Protein AF-A0A922AGF6-F1 (afdb_monomer_lite)

Foldseek 3Di:
DLPDPFADAAEQAAEQEQLSLLVAQSGPAFEFEQRHKYWHCQLVVVGFRDSCLVPVLVPFPDCRSVVRRNVRDIAGRLRCCVRVSHVFYAYPVCVVVLVVQVVPDPDRDPVVNVVSRVVRGDNDDDDPPGD

Structure (mmCIF, N/CA/C/O backbone):
data_AF-A0A922AGF6-F1
#
_entry.id   AF-A0A922AGF6-F1
#
loop_
_atom_site.group_PDB
_atom_site.id
_atom_site.type_symbol
_atom_site.label_atom_id
_atom_site.label_alt_id
_atom_site.label_comp_id
_atom_site.label_asym_id
_atom_site.label_entity_id
_atom_site.label_seq_id
_atom_site.pdbx_PDB_ins_code
_atom_site.Cartn_x
_atom_site.Cartn_y
_atom_site.Cartn_z
_atom_site.occupancy
_atom_site.B_iso_or_equiv
_atom_site.auth_seq_id
_atom_site.auth_comp_id
_atom_site.auth_asym_id
_atom_site.auth_atom_id
_atom_site.pdbx_PDB_model_num
ATOM 1 N N . MET A 1 1 ? 10.115 -1.258 11.647 1.00 73.94 1 MET A N 1
ATOM 2 C CA . MET A 1 1 ? 8.654 -1.428 11.827 1.00 73.94 1 MET A CA 1
ATOM 3 C C . MET A 1 1 ? 8.263 -2.881 11.989 1.00 73.94 1 MET A C 1
ATOM 5 O O . MET A 1 1 ? 7.695 -3.198 13.020 1.00 73.94 1 MET A O 1
ATOM 9 N N . ALA A 1 2 ? 8.649 -3.769 11.068 1.00 82.12 2 ALA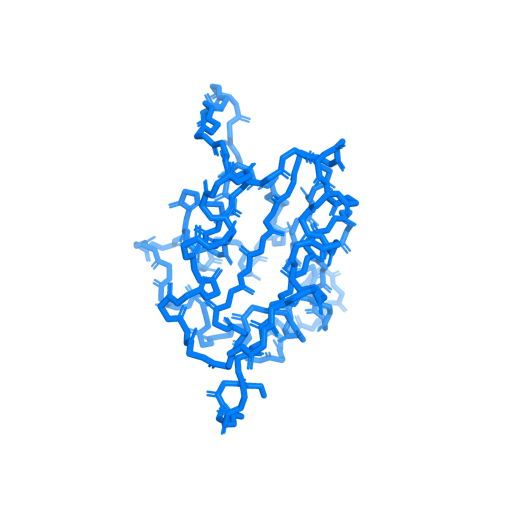 A N 1
ATOM 10 C CA . ALA A 1 2 ? 8.319 -5.198 11.144 1.00 82.12 2 ALA A CA 1
ATOM 11 C C . ALA A 1 2 ? 8.691 -5.906 12.470 1.00 82.12 2 ALA A C 1
ATOM 13 O O . ALA A 1 2 ? 8.046 -6.877 12.843 1.00 82.12 2 ALA A O 1
ATOM 14 N N . THR A 1 3 ? 9.709 -5.426 13.194 1.00 88.69 3 THR A N 1
ATOM 15 C CA . THR A 1 3 ? 10.174 -5.997 14.474 1.00 88.69 3 THR A CA 1
ATOM 16 C C . THR A 1 3 ? 9.656 -5.264 15.716 1.00 88.69 3 THR A C 1
ATOM 18 O O . THR A 1 3 ? 10.095 -5.554 16.827 1.00 88.69 3 THR A O 1
ATOM 21 N N . TYR A 1 4 ? 8.770 -4.278 15.558 1.00 88.69 4 TYR A N 1
ATOM 22 C CA . TYR A 1 4 ? 8.289 -3.480 16.683 1.00 88.69 4 TYR A CA 1
ATOM 23 C C . TYR A 1 4 ? 7.233 -4.238 17.497 1.00 88.69 4 TYR A C 1
ATOM 25 O O . TYR A 1 4 ? 6.350 -4.882 16.935 1.00 88.69 4 TYR A O 1
ATOM 33 N N . CYS A 1 5 ? 7.311 -4.147 18.827 1.00 86.19 5 CYS A N 1
ATOM 34 C CA . CYS A 1 5 ? 6.463 -4.945 19.718 1.00 86.19 5 CYS A CA 1
ATOM 35 C C . CYS A 1 5 ? 5.012 -4.452 19.808 1.00 86.19 5 CYS A C 1
ATOM 37 O O . CYS A 1 5 ? 4.134 -5.231 20.170 1.00 86.19 5 CYS A O 1
ATOM 39 N N . LYS A 1 6 ? 4.744 -3.172 19.518 1.00 87.94 6 LYS A N 1
ATOM 40 C CA . LYS A 1 6 ? 3.377 -2.631 19.544 1.00 87.94 6 LYS A CA 1
ATOM 41 C C . LYS A 1 6 ? 2.738 -2.721 18.156 1.00 87.94 6 LYS A C 1
ATOM 43 O O . LYS A 1 6 ? 3.446 -2.528 17.164 1.00 87.94 6 LYS A O 1
ATOM 48 N N . PRO A 1 7 ? 1.419 -2.967 18.068 1.00 89.81 7 PRO A N 1
ATOM 49 C CA . PRO A 1 7 ? 0.722 -2.966 16.791 1.00 89.81 7 PRO A CA 1
ATOM 50 C C . PRO A 1 7 ? 0.834 -1.588 16.134 1.00 89.81 7 PRO A C 1
ATOM 52 O O . PRO A 1 7 ? 0.591 -0.559 16.760 1.00 89.81 7 PRO A O 1
ATOM 55 N N . GLN A 1 8 ? 1.202 -1.587 14.857 1.00 92.06 8 GLN A N 1
ATOM 56 C CA . GLN A 1 8 ? 1.257 -0.391 14.030 1.00 92.06 8 GLN A CA 1
ATOM 57 C C . GLN A 1 8 ? 0.141 -0.450 12.991 1.00 92.06 8 GLN A C 1
ATOM 59 O O . GLN A 1 8 ? 0.014 -1.451 12.277 1.00 92.06 8 GLN A O 1
ATOM 64 N N . VAL A 1 9 ? -0.615 0.643 12.896 1.00 95.00 9 VAL A N 1
ATOM 65 C CA . VAL A 1 9 ? -1.622 0.869 11.860 1.00 95.00 9 VAL A CA 1
ATOM 66 C C . VAL A 1 9 ? -1.147 2.002 10.962 1.00 95.00 9 VAL A C 1
ATOM 68 O O . VAL A 1 9 ? -0.932 3.114 11.435 1.00 95.00 9 VAL A O 1
ATOM 71 N N . SER A 1 10 ? -0.971 1.709 9.676 1.00 96.19 10 SER A N 1
ATOM 72 C CA . SER A 1 10 ? -0.619 2.695 8.656 1.00 96.19 10 SER A CA 1
ATOM 73 C C . SER A 1 10 ? -1.847 3.012 7.810 1.00 96.19 10 SER A C 1
ATOM 75 O O . SER A 1 10 ? -2.392 2.120 7.159 1.00 96.19 10 SER A O 1
ATOM 77 N N . ILE A 1 11 ? -2.272 4.275 7.821 1.00 96.56 11 ILE A N 1
ATOM 78 C CA . ILE A 1 11 ? -3.371 4.788 6.995 1.00 96.56 11 ILE A CA 1
ATOM 79 C C . ILE A 1 11 ? -2.767 5.373 5.717 1.00 96.56 11 ILE A C 1
ATOM 81 O O . ILE A 1 11 ? -2.019 6.347 5.759 1.00 96.56 11 ILE A O 1
ATOM 85 N N . LEU A 1 12 ? -3.072 4.759 4.578 1.00 96.56 12 LEU A N 1
ATOM 86 C CA . LEU A 1 12 ? -2.449 5.022 3.281 1.00 96.56 12 LEU A CA 1
ATOM 87 C C . LEU A 1 12 ? -3.301 5.967 2.428 1.00 96.56 12 LEU A C 1
ATOM 89 O O . LEU A 1 12 ? -3.608 5.658 1.287 1.00 96.56 12 LEU A O 1
ATOM 93 N N . ASN A 1 13 ? -3.736 7.107 2.956 1.00 96.12 13 ASN A N 1
ATOM 94 C CA . ASN A 1 13 ? -4.643 8.001 2.231 1.00 96.12 13 ASN A CA 1
ATOM 95 C C . ASN A 1 13 ? -3.872 9.014 1.362 1.00 96.12 13 ASN A C 1
ATOM 97 O O . ASN A 1 13 ? -3.343 9.993 1.886 1.00 96.12 13 ASN A O 1
ATOM 101 N N . GLY A 1 14 ? -3.828 8.795 0.045 1.00 95.88 14 GLY A N 1
ATOM 102 C CA . GLY A 1 14 ? -3.110 9.648 -0.909 1.00 95.88 14 GLY A CA 1
ATOM 103 C C . GLY A 1 14 ? -1.907 8.958 -1.558 1.00 95.88 14 GLY A C 1
ATOM 104 O O . GLY A 1 14 ? -1.875 7.740 -1.721 1.00 95.88 14 GLY A O 1
ATOM 105 N N . ILE A 1 15 ? -0.901 9.746 -1.943 1.00 96.31 15 ILE A N 1
ATOM 106 C CA . ILE A 1 15 ? 0.295 9.246 -2.634 1.00 96.31 15 ILE A CA 1
ATOM 107 C C . ILE A 1 15 ? 1.217 8.530 -1.638 1.00 96.31 15 ILE A C 1
ATOM 109 O O . ILE A 1 15 ? 1.756 9.151 -0.722 1.00 96.31 15 ILE A O 1
ATOM 113 N N . VAL A 1 16 ? 1.443 7.234 -1.853 1.00 95.44 16 VAL A N 1
ATOM 114 C CA . VAL A 1 16 ? 2.307 6.373 -1.036 1.00 95.44 16 VAL A CA 1
ATOM 115 C C . VAL A 1 16 ? 3.387 5.773 -1.927 1.00 95.44 16 VAL A C 1
ATOM 117 O O . VAL A 1 16 ? 3.254 4.668 -2.444 1.00 95.44 16 VAL A O 1
ATOM 120 N N . MET A 1 17 ? 4.465 6.526 -2.134 1.00 95.19 17 MET A N 1
ATOM 121 C CA . MET A 1 17 ? 5.537 6.143 -3.055 1.00 95.19 17 MET A CA 1
ATOM 122 C C . MET A 1 17 ? 6.895 6.068 -2.361 1.00 95.19 17 MET A C 1
ATOM 124 O O . MET A 1 17 ? 7.160 6.790 -1.394 1.00 95.19 17 MET A O 1
ATOM 128 N N . GLY A 1 18 ? 7.737 5.166 -2.857 1.00 92.62 18 GLY A N 1
ATOM 129 C CA . GLY A 1 18 ? 9.120 4.972 -2.436 1.00 92.62 18 GLY A CA 1
ATOM 130 C C . GLY A 1 18 ? 9.344 4.848 -0.935 1.00 92.62 18 GLY A C 1
ATOM 131 O O . GLY A 1 18 ? 8.835 3.929 -0.291 1.00 92.62 18 GLY A O 1
ATOM 132 N N . VAL A 1 19 ? 10.070 5.796 -0.334 1.00 92.31 19 VAL A N 1
ATOM 133 C CA . VAL A 1 19 ? 10.334 5.776 1.117 1.00 92.31 19 VAL A CA 1
ATOM 134 C C . VAL A 1 19 ? 9.040 5.786 1.940 1.00 92.31 19 VAL A C 1
ATOM 136 O O . VAL A 1 19 ? 8.968 5.105 2.963 1.00 92.31 19 VAL A O 1
ATOM 139 N N . GLY A 1 20 ? 7.989 6.486 1.494 1.00 92.50 20 GLY A N 1
ATOM 140 C CA . GLY A 1 20 ? 6.687 6.493 2.174 1.00 92.50 20 GLY A CA 1
ATOM 141 C C . GLY A 1 20 ? 6.000 5.125 2.144 1.00 92.50 20 GLY A C 1
ATOM 142 O O . GLY A 1 20 ? 5.389 4.703 3.130 1.00 92.50 20 GLY A O 1
ATOM 143 N N . ALA A 1 21 ? 6.177 4.393 1.046 1.00 93.56 21 ALA A N 1
ATOM 144 C CA . ALA A 1 21 ? 5.764 3.003 0.924 1.00 93.56 21 ALA A CA 1
ATOM 145 C C . ALA A 1 21 ? 6.560 2.093 1.868 1.00 93.56 21 ALA A C 1
ATOM 147 O O . ALA A 1 21 ? 5.967 1.346 2.649 1.00 93.56 21 ALA A O 1
ATOM 148 N N . GLY A 1 22 ? 7.890 2.200 1.879 1.00 91.88 22 GLY A N 1
ATOM 149 C CA . GLY A 1 22 ? 8.740 1.432 2.792 1.00 91.88 22 GLY A CA 1
ATOM 150 C C . GLY A 1 22 ? 8.431 1.704 4.269 1.00 91.88 22 GLY A C 1
ATOM 151 O O . GLY A 1 22 ? 8.333 0.779 5.070 1.00 91.88 22 GLY A O 1
ATOM 152 N N . ALA A 1 23 ? 8.160 2.954 4.640 1.00 92.12 23 ALA A N 1
ATOM 153 C CA . ALA A 1 23 ? 7.755 3.327 5.996 1.00 92.12 23 ALA A CA 1
ATOM 154 C C . ALA A 1 23 ? 6.340 2.858 6.380 1.00 92.12 23 ALA A C 1
ATOM 156 O O . ALA A 1 23 ? 5.931 3.044 7.520 1.00 92.12 23 ALA A O 1
ATOM 157 N N . SER A 1 24 ? 5.574 2.262 5.470 1.00 93.50 24 SER A N 1
ATOM 158 C CA . SER A 1 24 ? 4.189 1.879 5.751 1.00 93.50 24 SER A CA 1
ATOM 159 C C . SER A 1 24 ? 3.930 0.388 5.559 1.00 93.50 24 SER A C 1
ATOM 161 O O . SER A 1 24 ? 3.223 -0.224 6.359 1.00 93.50 24 SER A O 1
ATOM 163 N N . ILE A 1 25 ? 4.532 -0.224 4.539 1.00 94.19 25 ILE A N 1
ATOM 164 C CA . ILE A 1 25 ? 4.221 -1.595 4.108 1.00 94.19 25 ILE A CA 1
ATOM 165 C C . ILE A 1 25 ? 4.808 -2.657 5.042 1.00 94.19 25 ILE A C 1
ATOM 167 O O . ILE A 1 25 ? 4.264 -3.752 5.175 1.00 94.19 25 ILE A O 1
ATOM 171 N N . HIS A 1 26 ? 5.865 -2.323 5.780 1.00 93.44 26 HIS A N 1
ATOM 172 C CA . HIS A 1 26 ? 6.420 -3.216 6.804 1.00 93.44 26 HIS A CA 1
ATOM 173 C C . HIS A 1 26 ? 5.563 -3.287 8.079 1.00 93.44 26 HIS A C 1
ATOM 175 O O . HIS A 1 26 ? 5.896 -4.042 8.994 1.00 93.44 26 HIS A O 1
ATOM 181 N N . GLY A 1 27 ? 4.496 -2.486 8.167 1.00 91.69 27 GLY A N 1
ATOM 182 C CA . GLY A 1 27 ? 3.531 -2.500 9.261 1.00 91.69 27 GLY A CA 1
ATOM 183 C C . GLY A 1 27 ? 2.558 -3.680 9.178 1.00 91.69 27 GLY A C 1
ATOM 184 O O . GLY A 1 27 ? 2.272 -4.218 8.104 1.00 91.69 27 GLY A O 1
ATOM 185 N N . ARG A 1 28 ? 2.020 -4.079 10.337 1.00 91.81 28 ARG A N 1
ATOM 186 C CA . ARG A 1 28 ? 1.070 -5.199 10.442 1.00 91.81 28 ARG A CA 1
ATOM 187 C C . ARG A 1 28 ? -0.298 -4.860 9.850 1.00 91.81 28 ARG A C 1
ATOM 189 O O . ARG A 1 28 ? -0.890 -5.709 9.189 1.00 91.81 28 ARG A O 1
ATOM 196 N N . PHE A 1 29 ? -0.779 -3.636 10.064 1.00 95.50 29 PHE A N 1
ATOM 197 C CA . PHE A 1 29 ? -2.045 -3.154 9.516 1.00 95.50 29 PHE A CA 1
ATOM 198 C C . PHE A 1 29 ? -1.791 -2.027 8.521 1.00 95.50 29 PHE A C 1
ATOM 200 O O . PHE A 1 29 ? -1.137 -1.038 8.851 1.00 95.50 29 PHE A O 1
ATOM 207 N N . ARG A 1 30 ? -2.304 -2.192 7.302 1.00 96.56 30 ARG A N 1
ATOM 208 C CA . ARG A 1 30 ? -2.103 -1.293 6.165 1.00 96.56 30 ARG A CA 1
ATOM 209 C C . ARG A 1 30 ? -3.470 -1.002 5.572 1.00 96.56 30 ARG A C 1
ATOM 211 O O . ARG A 1 30 ? -4.054 -1.872 4.927 1.00 96.56 30 ARG A O 1
ATOM 218 N N . VAL A 1 31 ? -3.999 0.175 5.871 1.00 97.31 31 VAL A N 1
ATOM 219 C CA . VAL A 1 31 ? -5.360 0.576 5.516 1.00 97.31 31 VAL A CA 1
ATOM 220 C C . VAL A 1 31 ? -5.292 1.464 4.285 1.00 97.31 31 VAL A C 1
ATOM 222 O O . VAL A 1 31 ? -4.841 2.604 4.378 1.00 97.31 31 VAL A O 1
ATOM 225 N N . ALA A 1 32 ? -5.711 0.937 3.139 1.00 97.50 32 ALA A N 1
ATOM 226 C CA . ALA A 1 32 ? -5.856 1.704 1.908 1.00 97.50 32 ALA A CA 1
ATOM 227 C C . ALA A 1 32 ? -7.230 2.382 1.830 1.00 97.50 32 ALA A C 1
ATOM 229 O O . ALA A 1 32 ? -8.179 1.976 2.501 1.00 97.50 32 ALA A O 1
ATOM 230 N N . THR A 1 33 ? -7.320 3.412 0.999 1.00 96.75 33 THR A N 1
ATOM 231 C CA . THR A 1 33 ? -8.531 4.166 0.676 1.00 96.75 33 THR A CA 1
ATOM 232 C C . THR A 1 33 ? -8.655 4.320 -0.837 1.00 96.75 33 THR A C 1
ATOM 234 O O . THR A 1 33 ? -7.743 3.995 -1.595 1.00 96.75 33 THR A O 1
ATOM 237 N N . GLU A 1 34 ? -9.768 4.870 -1.307 1.00 95.06 34 GLU A N 1
ATOM 238 C CA . GLU A 1 34 ? -9.978 5.219 -2.713 1.00 95.06 34 GLU A CA 1
ATOM 239 C C . GLU A 1 34 ? -8.984 6.265 -3.246 1.00 95.06 34 GLU A C 1
ATOM 241 O O . GLU A 1 34 ? -8.793 6.363 -4.454 1.00 95.06 34 GLU A O 1
ATOM 246 N N . ASN A 1 35 ? -8.333 7.024 -2.357 1.00 96.00 35 ASN A N 1
ATOM 247 C CA . ASN A 1 35 ? -7.333 8.027 -2.725 1.00 96.00 35 ASN A CA 1
ATOM 248 C C . ASN A 1 35 ? -5.902 7.470 -2.694 1.00 96.00 35 ASN A C 1
ATOM 250 O O . ASN A 1 35 ? -4.965 8.200 -3.018 1.00 96.00 35 ASN A O 1
ATOM 254 N N . SER A 1 36 ? -5.705 6.226 -2.244 1.00 96.69 36 SER A N 1
ATOM 255 C CA . SER A 1 36 ? -4.386 5.597 -2.213 1.00 96.69 36 SER A CA 1
ATOM 256 C C . SER A 1 36 ? -3.832 5.453 -3.624 1.00 96.69 36 SER A C 1
ATOM 258 O O . SER A 1 36 ? -4.475 4.859 -4.486 1.00 96.69 36 SER A O 1
ATOM 260 N N . VAL A 1 37 ? -2.616 5.952 -3.834 1.00 96.81 37 VAL A N 1
ATOM 261 C CA . VAL A 1 37 ? -1.844 5.732 -5.058 1.00 96.81 37 VAL A CA 1
ATOM 262 C C . VAL A 1 37 ? -0.454 5.262 -4.668 1.00 96.81 37 VAL A C 1
ATOM 264 O O . VAL A 1 37 ? 0.365 6.046 -4.183 1.00 96.81 37 VAL A O 1
ATOM 267 N N . PHE A 1 38 ? -0.190 3.983 -4.885 1.00 97.12 38 PHE A N 1
ATOM 268 C CA . PHE A 1 38 ? 1.087 3.349 -4.607 1.00 97.12 38 PHE A CA 1
ATOM 269 C C . PHE A 1 38 ? 1.942 3.236 -5.866 1.00 97.12 38 PHE A C 1
ATOM 271 O O . PHE A 1 38 ? 1.433 2.911 -6.930 1.00 97.12 38 PHE A O 1
ATOM 278 N N . ALA A 1 39 ? 3.245 3.481 -5.748 1.00 96.25 39 ALA A N 1
ATOM 279 C CA . ALA A 1 39 ? 4.221 3.165 -6.791 1.00 96.25 39 ALA A CA 1
ATOM 280 C C . ALA A 1 39 ? 5.639 3.111 -6.211 1.00 96.25 39 ALA A C 1
ATOM 282 O O . ALA A 1 39 ? 5.931 3.762 -5.204 1.00 96.25 39 ALA A O 1
ATOM 283 N N . MET A 1 40 ? 6.536 2.416 -6.909 1.00 95.81 40 MET A N 1
ATOM 284 C CA . MET A 1 40 ? 7.983 2.458 -6.666 1.00 95.81 40 MET A CA 1
ATOM 285 C C . MET A 1 40 ? 8.682 3.073 -7.891 1.00 95.81 40 MET A C 1
ATOM 287 O O . MET A 1 40 ? 9.125 2.345 -8.778 1.00 95.81 40 MET A O 1
ATOM 291 N N . PRO A 1 41 ? 8.702 4.417 -8.017 1.00 94.56 41 PRO A N 1
ATOM 292 C CA . PRO A 1 41 ? 9.186 5.109 -9.213 1.00 94.56 41 PRO A CA 1
ATOM 293 C C . PRO A 1 41 ? 10.718 5.258 -9.275 1.00 94.56 41 PRO A C 1
ATOM 295 O O . PRO A 1 41 ? 11.226 5.957 -10.153 1.00 94.56 41 PRO A O 1
ATOM 298 N N . GLU A 1 42 ? 11.470 4.653 -8.352 1.00 95.38 42 GLU A N 1
ATOM 299 C CA . GLU A 1 42 ? 12.924 4.810 -8.217 1.00 95.38 42 GLU A CA 1
ATOM 300 C C . GLU A 1 42 ? 13.688 4.445 -9.492 1.00 95.38 42 GLU A C 1
ATOM 302 O O . GLU A 1 42 ? 14.671 5.110 -9.825 1.00 95.38 42 GLU A O 1
ATOM 307 N N . THR A 1 43 ? 13.215 3.447 -10.245 1.00 92.12 43 THR A N 1
ATOM 308 C CA . THR A 1 43 ? 13.823 3.037 -11.522 1.00 92.12 43 THR A CA 1
ATOM 309 C C . THR A 1 43 ? 13.769 4.139 -12.573 1.00 92.12 43 THR A C 1
ATOM 311 O O . THR A 1 43 ? 14.734 4.328 -13.314 1.00 92.12 43 THR A O 1
ATOM 314 N N . GLY A 1 44 ? 12.703 4.944 -12.582 1.00 91.00 44 GLY A N 1
ATOM 315 C CA . GLY A 1 44 ? 12.583 6.122 -13.443 1.00 91.00 44 GLY A CA 1
ATOM 316 C C . GLY A 1 44 ? 13.560 7.247 -13.083 1.00 91.00 44 GLY A C 1
ATOM 317 O O . GLY A 1 44 ? 13.837 8.106 -13.917 1.00 91.00 44 GLY A O 1
ATOM 318 N N . LEU A 1 45 ? 14.113 7.231 -11.866 1.00 91.25 45 LEU A N 1
ATOM 319 C CA . LEU A 1 45 ? 15.119 8.183 -11.385 1.00 91.25 45 LEU A CA 1
ATOM 320 C C . LEU A 1 45 ? 16.560 7.662 -11.537 1.00 91.25 45 LEU A C 1
ATOM 322 O O . LEU A 1 45 ? 17.499 8.348 -11.138 1.00 91.25 45 LEU A O 1
ATOM 326 N N . GLY A 1 46 ? 16.752 6.460 -12.089 1.00 93.25 46 GLY A N 1
ATOM 327 C CA . GLY A 1 46 ? 18.064 5.808 -12.169 1.00 93.25 46 GLY A CA 1
ATOM 328 C C . GLY A 1 46 ? 18.523 5.170 -10.853 1.00 93.25 46 GLY A C 1
ATOM 329 O O . GLY A 1 46 ? 19.709 4.884 -10.689 1.00 93.25 46 GLY A O 1
ATOM 330 N N . VAL A 1 47 ? 17.597 4.952 -9.917 1.00 92.88 47 VAL A N 1
ATOM 331 C CA . VAL A 1 47 ? 17.812 4.241 -8.648 1.00 92.88 47 VAL A CA 1
ATOM 332 C C . VAL A 1 47 ? 17.060 2.899 -8.713 1.00 92.88 47 VAL A C 1
ATOM 334 O O . VAL A 1 47 ? 16.496 2.541 -9.743 1.00 92.88 47 VAL A O 1
ATOM 337 N N . PHE A 1 48 ? 17.078 2.101 -7.651 1.00 92.44 48 PHE A N 1
ATOM 338 C CA . PHE A 1 48 ? 16.299 0.867 -7.541 1.00 92.44 48 PHE A CA 1
ATOM 339 C C . PHE A 1 48 ? 15.303 0.969 -6.377 1.00 92.44 48 PHE A C 1
ATOM 341 O O . PHE A 1 48 ? 15.554 1.748 -5.457 1.00 92.44 48 PHE A O 1
ATOM 348 N N . PRO A 1 49 ? 14.208 0.184 -6.374 1.00 92.88 49 PRO A N 1
ATOM 349 C CA . PRO A 1 49 ? 13.264 0.157 -5.260 1.00 92.88 49 PRO A CA 1
ATOM 350 C C . PRO A 1 49 ? 13.966 -0.279 -3.966 1.00 92.88 49 PRO A C 1
ATOM 352 O O . PRO A 1 49 ? 14.332 -1.448 -3.802 1.00 92.88 49 PRO A O 1
ATOM 355 N N . ASP A 1 50 ? 14.180 0.661 -3.052 1.00 92.50 50 ASP A N 1
ATOM 356 C CA . ASP A 1 50 ? 14.902 0.464 -1.799 1.00 92.50 50 ASP A CA 1
ATOM 357 C C . ASP A 1 50 ? 13.933 0.393 -0.600 1.00 92.50 50 ASP A C 1
ATOM 359 O O . ASP A 1 50 ? 12.794 -0.050 -0.729 1.00 92.50 50 ASP A O 1
ATOM 363 N N . VAL A 1 51 ? 14.393 0.678 0.625 1.00 91.88 51 VAL A N 1
ATOM 364 C CA . VAL A 1 51 ? 13.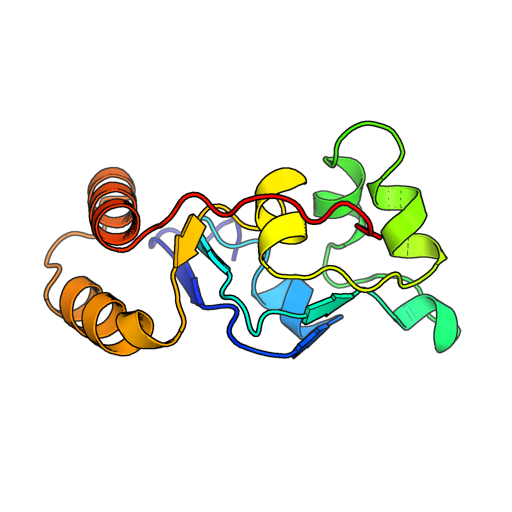562 0.643 1.857 1.00 91.88 51 VAL A CA 1
ATOM 365 C C . VAL A 1 51 ? 12.828 -0.695 2.076 1.00 91.88 51 VAL A C 1
ATOM 367 O O . VAL A 1 51 ? 11.721 -0.774 2.613 1.00 91.88 51 VAL A O 1
ATOM 370 N N . GLY A 1 52 ? 13.460 -1.795 1.665 1.00 92.00 52 GLY A N 1
ATOM 371 C CA . GLY A 1 52 ? 12.896 -3.138 1.784 1.00 92.00 52 GLY A CA 1
ATOM 372 C C . GLY A 1 52 ? 11.832 -3.472 0.734 1.00 92.00 52 GLY A C 1
ATOM 373 O O . GLY A 1 52 ? 11.120 -4.457 0.923 1.00 92.00 52 GLY A O 1
ATOM 374 N N . ALA A 1 53 ? 11.745 -2.727 -0.372 1.00 93.94 53 ALA A N 1
ATOM 375 C CA . ALA A 1 53 ? 10.905 -3.071 -1.522 1.00 93.94 53 ALA A CA 1
ATOM 376 C C . ALA A 1 53 ? 11.141 -4.494 -2.006 1.00 93.94 53 ALA A C 1
ATOM 378 O O . ALA A 1 53 ? 10.197 -5.262 -2.152 1.00 93.94 53 ALA A O 1
ATOM 379 N N . SER A 1 54 ? 12.407 -4.898 -2.137 1.00 92.62 54 SER A N 1
ATOM 380 C CA . SER A 1 54 ? 12.765 -6.264 -2.522 1.00 92.62 54 SER A CA 1
ATOM 381 C C . SER A 1 54 ? 12.163 -7.317 -1.586 1.00 92.62 54 SER A C 1
ATOM 383 O O . SER A 1 54 ? 11.904 -8.435 -2.019 1.00 92.62 54 SER A O 1
ATOM 385 N N . TYR A 1 55 ? 11.902 -6.987 -0.314 1.00 95.00 55 TYR A N 1
ATOM 386 C CA . TYR A 1 55 ? 11.269 -7.906 0.631 1.00 95.00 55 TYR A CA 1
ATOM 387 C C . TYR A 1 55 ? 9.768 -8.058 0.368 1.00 95.00 55 TYR A C 1
ATOM 389 O O . TYR A 1 55 ? 9.288 -9.186 0.275 1.00 95.00 55 TYR A O 1
ATOM 397 N N . PHE A 1 56 ? 9.013 -6.962 0.272 1.00 94.25 56 PHE A N 1
ATOM 398 C CA . PHE A 1 56 ? 7.561 -7.070 0.108 1.00 94.25 56 PHE A CA 1
ATOM 399 C C . PHE A 1 56 ? 7.150 -7.350 -1.342 1.00 94.25 56 PHE A C 1
ATOM 401 O O . PHE A 1 56 ? 6.226 -8.128 -1.549 1.00 94.25 56 PHE A O 1
ATOM 408 N N . LEU A 1 57 ? 7.863 -6.811 -2.339 1.00 94.88 57 LEU A N 1
ATOM 409 C CA . LEU A 1 57 ? 7.574 -7.047 -3.757 1.00 94.88 57 LEU A CA 1
ATOM 410 C C . LEU A 1 57 ? 7.813 -8.510 -4.149 1.00 94.88 57 LEU A C 1
ATOM 412 O O . LEU A 1 57 ? 6.968 -9.098 -4.809 1.00 94.88 57 LEU A O 1
ATOM 416 N N . SER A 1 58 ? 8.892 -9.142 -3.669 1.00 94.75 58 SER A N 1
ATOM 417 C CA . SER A 1 58 ? 9.173 -10.567 -3.953 1.00 94.75 58 SER A CA 1
ATOM 418 C C . SER A 1 58 ? 8.166 -11.549 -3.344 1.00 94.75 58 SER A C 1
ATOM 420 O O . SER A 1 58 ? 8.222 -12.744 -3.622 1.00 94.75 58 SER A O 1
ATOM 422 N N . ARG A 1 59 ? 7.270 -11.069 -2.475 1.00 94.38 59 ARG A N 1
ATOM 423 C CA . ARG A 1 59 ? 6.210 -11.864 -1.839 1.00 94.38 59 ARG A CA 1
ATOM 424 C C . ARG A 1 59 ? 4.840 -11.632 -2.469 1.00 94.38 59 ARG A C 1
ATOM 426 O O . ARG A 1 59 ? 3.874 -12.250 -2.026 1.00 94.38 59 ARG A O 1
ATOM 433 N N . LEU A 1 60 ? 4.751 -10.752 -3.466 1.00 94.06 60 LEU A N 1
ATOM 434 C CA . LEU A 1 60 ? 3.548 -10.608 -4.276 1.00 94.06 60 LEU A CA 1
ATOM 435 C C . LEU A 1 60 ? 3.385 -11.833 -5.178 1.00 94.06 60 LEU A C 1
ATOM 437 O O . LEU A 1 60 ? 4.325 -12.587 -5.425 1.00 94.06 60 LEU A O 1
ATOM 441 N N . GLN A 1 61 ? 2.159 -12.066 -5.631 1.00 91.75 61 GLN A N 1
ATOM 442 C CA . GLN A 1 61 ? 1.838 -13.269 -6.383 1.00 91.75 61 GLN A CA 1
ATOM 443 C C . GLN A 1 61 ? 2.482 -13.256 -7.779 1.00 91.75 61 GLN A C 1
ATOM 445 O O . GLN A 1 61 ? 2.390 -12.274 -8.516 1.00 91.75 61 GLN A O 1
ATOM 450 N N . GLY A 1 62 ? 3.085 -14.383 -8.165 1.00 92.69 62 GLY A N 1
ATOM 451 C CA . GLY A 1 62 ? 3.686 -14.550 -9.488 1.00 92.69 62 GLY A CA 1
ATOM 452 C C . GLY A 1 62 ? 4.842 -13.576 -9.720 1.00 92.69 62 GLY A C 1
ATOM 453 O O . GLY A 1 62 ? 5.707 -13.450 -8.864 1.00 92.69 62 GLY A O 1
ATOM 454 N N . PHE A 1 63 ? 4.828 -12.902 -10.874 1.00 93.69 63 PHE A N 1
ATOM 455 C CA . PHE A 1 63 ? 5.853 -11.927 -11.275 1.00 93.69 63 PHE A CA 1
ATOM 456 C C . PHE A 1 63 ? 5.408 -10.465 -11.097 1.00 93.69 63 PHE A C 1
ATOM 458 O O . PHE A 1 63 ? 5.940 -9.543 -11.722 1.00 93.69 63 PHE A O 1
ATOM 465 N N . PHE A 1 64 ? 4.355 -10.241 -10.304 1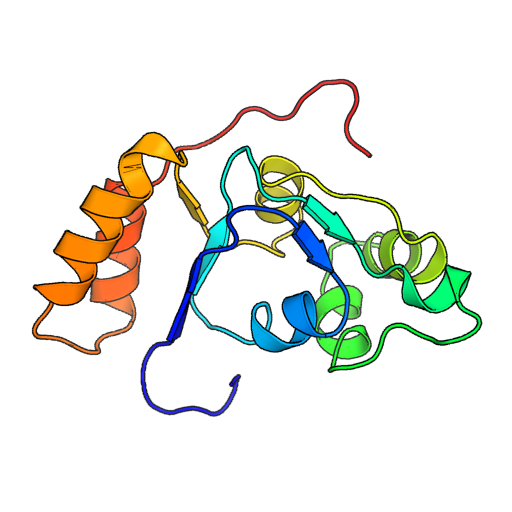.00 93.81 64 PHE A N 1
ATOM 466 C CA . PHE A 1 64 ? 3.755 -8.915 -10.167 1.00 93.81 64 PHE A CA 1
ATOM 467 C C . PHE A 1 64 ? 4.688 -7.936 -9.441 1.00 93.81 64 PHE A C 1
ATOM 469 O O . PHE A 1 64 ? 4.744 -6.756 -9.783 1.00 93.81 64 PHE A O 1
ATOM 476 N N . GLY A 1 65 ? 5.479 -8.425 -8.483 1.00 94.12 65 GLY A N 1
ATOM 477 C CA . GLY A 1 65 ? 6.478 -7.613 -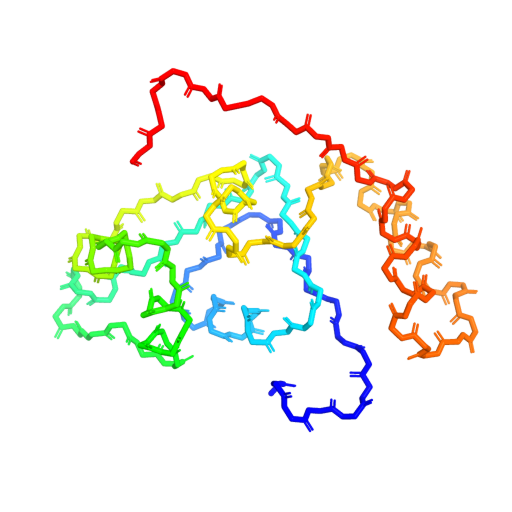7.791 1.00 94.12 65 GLY A CA 1
ATOM 478 C C . GLY A 1 65 ? 7.573 -7.090 -8.713 1.00 94.12 65 GLY A C 1
ATOM 479 O O . GLY A 1 65 ? 7.949 -5.922 -8.608 1.00 94.12 65 GLY A O 1
ATOM 480 N N . GLU A 1 66 ? 8.055 -7.919 -9.639 1.00 94.94 66 GLU A N 1
ATOM 481 C CA . GLU A 1 66 ? 9.018 -7.519 -10.664 1.00 94.94 66 GLU A CA 1
ATOM 482 C C . GLU A 1 66 ? 8.412 -6.495 -11.617 1.00 94.94 66 GLU A C 1
ATOM 484 O O . GLU A 1 66 ? 9.056 -5.490 -11.906 1.00 94.94 66 GLU A O 1
ATOM 489 N N . TYR A 1 67 ? 7.170 -6.705 -12.063 1.00 95.06 67 TYR A N 1
ATOM 490 C CA . TYR A 1 67 ? 6.470 -5.747 -12.918 1.00 95.06 67 TYR A CA 1
ATOM 491 C C . TYR A 1 67 ? 6.385 -4.369 -12.256 1.00 95.06 67 TYR A C 1
ATOM 493 O O . TYR A 1 67 ? 6.892 -3.393 -12.812 1.00 95.06 67 TYR A O 1
ATOM 501 N N . VAL A 1 68 ? 5.825 -4.285 -11.048 1.00 95.00 68 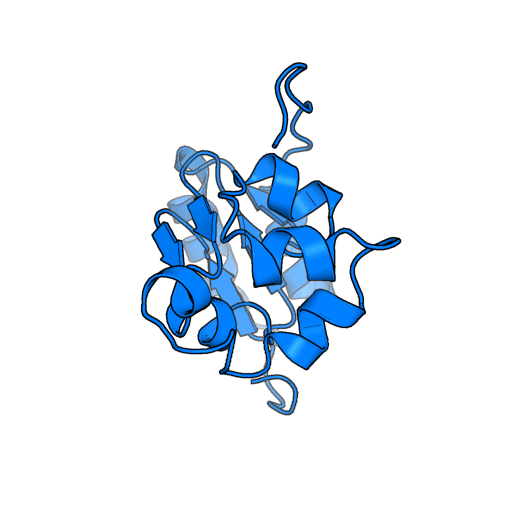VAL A N 1
ATOM 502 C CA . VAL A 1 68 ? 5.638 -3.011 -10.336 1.00 95.00 68 VAL A CA 1
ATOM 503 C C . VAL A 1 68 ? 6.978 -2.363 -9.987 1.00 95.00 68 VAL A C 1
ATOM 505 O O . VAL A 1 68 ? 7.141 -1.156 -10.160 1.00 95.00 68 VAL A O 1
ATOM 508 N N . GLY A 1 69 ? 7.958 -3.153 -9.538 1.00 93.94 69 GLY A N 1
ATOM 509 C CA . GLY A 1 69 ? 9.280 -2.653 -9.163 1.00 93.94 69 GLY A CA 1
ATOM 510 C C . GLY A 1 69 ? 10.126 -2.166 -10.341 1.00 93.94 69 GLY A C 1
ATOM 511 O O . GLY A 1 69 ? 10.893 -1.223 -10.178 1.00 93.94 69 GLY A O 1
ATOM 512 N N . LEU A 1 70 ? 10.008 -2.782 -11.522 1.00 94.62 70 LEU A N 1
ATOM 513 C CA . LEU A 1 70 ? 10.781 -2.387 -12.706 1.00 94.62 70 LEU A CA 1
ATOM 514 C C . LEU A 1 70 ? 10.125 -1.233 -13.465 1.00 94.62 70 LEU A C 1
ATOM 516 O O . LEU A 1 70 ? 10.820 -0.311 -13.891 1.00 94.62 70 LEU A O 1
ATOM 520 N N . THR A 1 71 ? 8.802 -1.276 -13.632 1.00 94.50 71 THR A N 1
ATOM 521 C CA . THR A 1 71 ? 8.060 -0.288 -14.433 1.00 94.50 71 THR A CA 1
ATOM 522 C C . THR A 1 71 ? 7.693 0.973 -13.657 1.00 94.50 71 THR A C 1
ATOM 524 O O . THR A 1 71 ? 7.428 2.005 -14.272 1.00 94.50 71 THR A O 1
ATOM 527 N N . GLY A 1 72 ? 7.653 0.907 -12.322 1.00 93.50 72 GLY A N 1
ATOM 528 C CA . GLY A 1 72 ? 7.100 1.979 -11.498 1.00 93.50 72 GLY A CA 1
ATOM 529 C C . GLY A 1 72 ? 5.590 2.156 -11.688 1.00 93.50 72 GLY A C 1
ATOM 530 O O . GLY A 1 72 ? 5.084 3.268 -11.512 1.00 93.50 72 GLY A O 1
ATOM 531 N N . ALA A 1 73 ? 4.879 1.085 -12.077 1.00 95.25 73 ALA A N 1
ATOM 532 C CA . ALA A 1 73 ? 3.430 1.083 -12.250 1.00 95.25 73 ALA A CA 1
ATOM 533 C C . ALA A 1 73 ? 2.714 1.629 -11.005 1.00 95.25 73 ALA A C 1
ATOM 535 O O . ALA A 1 73 ? 3.126 1.396 -9.863 1.00 95.25 73 ALA A O 1
ATOM 536 N N . ARG A 1 74 ? 1.640 2.384 -11.247 1.00 95.69 74 ARG A N 1
ATOM 537 C CA . ARG A 1 74 ? 0.814 2.969 -10.192 1.00 95.69 74 ARG A CA 1
ATOM 538 C C . ARG A 1 74 ? -0.318 2.017 -9.862 1.00 95.69 74 ARG A C 1
ATOM 540 O O . ARG A 1 74 ? -1.022 1.607 -10.773 1.00 95.69 74 ARG A O 1
ATOM 547 N N . LEU A 1 75 ? -0.491 1.745 -8.575 1.00 95.38 75 LEU A N 1
ATOM 548 C CA . LEU A 1 75 ? -1.569 0.929 -8.047 1.00 95.38 75 LEU A CA 1
ATOM 549 C C . LEU A 1 75 ? -2.533 1.786 -7.232 1.00 95.38 75 LEU A C 1
ATOM 551 O O . LEU A 1 75 ? -2.097 2.570 -6.383 1.00 95.38 75 LEU A O 1
ATOM 555 N N . ASP A 1 76 ? -3.828 1.634 -7.467 1.00 95.38 76 ASP A N 1
ATOM 556 C CA . ASP A 1 76 ? -4.870 2.230 -6.641 1.00 95.38 76 ASP A CA 1
ATOM 557 C C . ASP A 1 76 ? -5.109 1.424 -5.349 1.00 95.38 76 ASP A C 1
ATOM 559 O O . ASP A 1 76 ? -4.596 0.319 -5.153 1.00 95.38 76 ASP A O 1
ATOM 563 N N . GLY A 1 77 ? -5.868 1.986 -4.406 1.00 94.44 77 GLY A N 1
ATOM 564 C CA . GLY A 1 77 ? -6.105 1.332 -3.114 1.00 94.44 77 GLY A CA 1
ATOM 565 C C . GLY A 1 77 ? -6.799 -0.031 -3.200 1.00 94.44 77 GLY A C 1
ATOM 566 O O . GLY A 1 77 ? -6.618 -0.862 -2.307 1.00 94.44 77 GLY A O 1
ATOM 567 N N . VAL A 1 78 ? -7.568 -0.283 -4.263 1.00 95.00 78 VAL A N 1
ATOM 568 C CA . VAL A 1 78 ? -8.239 -1.570 -4.493 1.00 95.00 78 VAL A CA 1
ATOM 569 C C . VAL A 1 78 ? -7.219 -2.600 -4.956 1.00 95.00 78 VAL A C 1
ATOM 571 O O . VAL A 1 78 ? -7.148 -3.696 -4.400 1.00 95.00 78 VAL A O 1
ATOM 574 N N . GLU A 1 79 ? -6.374 -2.226 -5.910 1.00 94.69 79 GLU A N 1
ATOM 575 C CA . GLU A 1 79 ? -5.270 -3.051 -6.400 1.00 94.69 79 GLU A CA 1
ATOM 576 C C . GLU A 1 79 ? -4.304 -3.408 -5.278 1.00 94.69 79 GLU A C 1
ATOM 578 O O . GLU A 1 79 ? -3.921 -4.571 -5.138 1.00 94.69 79 GLU A O 1
ATOM 583 N N . MET A 1 80 ? -3.975 -2.441 -4.414 1.00 95.12 80 MET A N 1
ATOM 584 C CA . MET A 1 80 ? -3.161 -2.684 -3.224 1.00 95.12 80 MET A CA 1
ATOM 585 C C . MET A 1 80 ? -3.765 -3.763 -2.321 1.00 95.12 80 MET A C 1
ATOM 587 O O . MET A 1 80 ? -3.023 -4.602 -1.810 1.00 95.12 80 MET A O 1
ATOM 591 N N . LEU A 1 81 ? -5.086 -3.761 -2.109 1.00 95.12 81 LEU A N 1
ATOM 592 C CA . LEU A 1 81 ? -5.758 -4.783 -1.301 1.00 95.12 81 LEU A CA 1
ATOM 593 C C . LEU A 1 81 ? -5.659 -6.163 -1.963 1.00 95.12 81 LEU A C 1
ATOM 595 O O . LEU A 1 81 ? -5.322 -7.141 -1.300 1.00 95.12 81 LEU A O 1
ATOM 599 N N . VAL A 1 82 ? -5.916 -6.235 -3.269 1.00 93.50 82 VAL A N 1
ATOM 600 C CA . VAL A 1 82 ? -5.948 -7.492 -4.033 1.00 93.50 82 VAL A CA 1
ATOM 601 C C . VAL A 1 82 ? -4.570 -8.143 -4.105 1.00 93.50 82 VAL A C 1
ATOM 603 O O . VAL A 1 82 ? -4.447 -9.345 -3.876 1.00 93.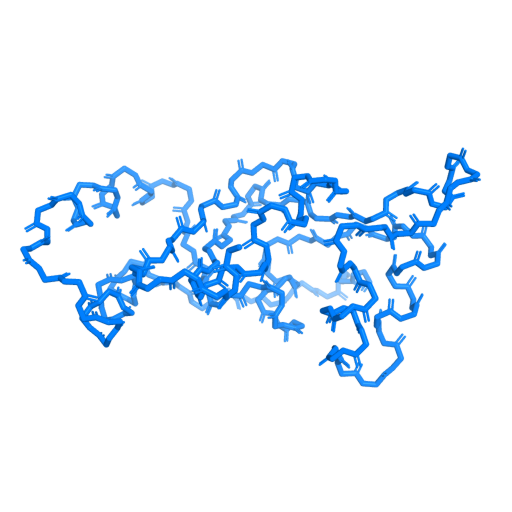50 82 VAL A O 1
ATOM 606 N N . CYS A 1 83 ? -3.521 -7.366 -4.382 1.00 92.88 83 CYS A N 1
ATOM 607 C CA . CYS A 1 83 ? -2.157 -7.895 -4.436 1.00 92.88 83 CYS A CA 1
ATOM 608 C C . CYS A 1 83 ? -1.552 -8.159 -3.043 1.00 92.88 83 CYS A C 1
ATOM 610 O O . CYS A 1 83 ? -0.478 -8.749 -2.945 1.00 92.88 83 CYS A O 1
ATOM 612 N N . GLY A 1 84 ? -2.224 -7.748 -1.960 1.00 93.12 84 GLY A N 1
ATOM 613 C CA . GLY A 1 84 ? -1.781 -7.951 -0.576 1.00 93.12 84 GLY A CA 1
ATOM 614 C C . GLY A 1 84 ? -0.843 -6.866 -0.028 1.00 93.12 84 GLY A C 1
ATOM 615 O O . GLY A 1 84 ? -0.357 -6.976 1.108 1.00 93.12 84 GLY A O 1
ATOM 616 N N . LEU A 1 85 ? -0.605 -5.790 -0.787 1.00 95.25 85 LEU A N 1
ATOM 617 C CA . LEU A 1 85 ? 0.124 -4.606 -0.315 1.00 95.25 85 LEU A CA 1
ATOM 618 C C . LEU A 1 85 ? -0.653 -3.842 0.761 1.00 95.25 85 LEU A C 1
ATOM 620 O O . LEU A 1 85 ? -0.042 -3.328 1.695 1.00 95.25 85 LEU A O 1
ATOM 624 N N . ALA A 1 86 ? -1.981 -3.815 0.697 1.00 96.50 86 ALA A N 1
ATOM 625 C CA . ALA A 1 86 ? -2.858 -3.365 1.773 1.00 96.50 86 ALA A CA 1
ATOM 626 C C . ALA A 1 86 ? -3.519 -4.571 2.451 1.00 96.50 86 ALA A C 1
ATOM 628 O O . ALA A 1 86 ? -3.743 -5.602 1.825 1.00 96.50 86 ALA A O 1
ATOM 629 N N . THR A 1 87 ? -3.808 -4.457 3.748 1.00 95.81 87 THR A N 1
ATOM 630 C CA . THR A 1 87 ? -4.534 -5.502 4.487 1.00 95.81 87 THR A CA 1
ATOM 631 C C . THR A 1 87 ? -6.023 -5.211 4.584 1.00 95.81 87 THR A C 1
ATOM 633 O O . THR A 1 87 ? -6.812 -6.145 4.643 1.00 95.81 87 THR A O 1
ATOM 636 N N . HIS A 1 88 ? -6.403 -3.933 4.607 1.00 96.56 88 HIS A N 1
ATOM 637 C CA . HIS A 1 88 ? -7.794 -3.496 4.700 1.00 96.56 88 HIS A CA 1
ATOM 638 C C . HIS A 1 88 ? -8.030 -2.330 3.746 1.00 96.56 88 HIS A C 1
ATOM 640 O O . HIS A 1 88 ? -7.099 -1.588 3.420 1.00 96.56 88 HIS A O 1
ATOM 646 N N . PHE A 1 89 ? -9.286 -2.144 3.354 1.00 97.19 89 PHE A N 1
ATOM 647 C CA . PHE A 1 89 ? -9.720 -1.011 2.552 1.00 97.19 89 PHE A CA 1
ATOM 648 C C . PHE A 1 89 ? -10.840 -0.279 3.283 1.00 97.19 89 PHE A C 1
ATOM 650 O O . PHE A 1 89 ? -11.881 -0.860 3.576 1.00 97.19 89 PHE A O 1
ATOM 657 N N . VAL A 1 90 ? -10.630 0.995 3.599 1.00 97.00 90 VAL A N 1
ATOM 658 C CA . VAL A 1 90 ? -11.590 1.832 4.325 1.00 97.00 90 VAL A CA 1
ATOM 659 C C . VAL A 1 90 ? -11.831 3.097 3.503 1.00 97.00 90 VAL A C 1
ATOM 661 O O . VAL A 1 90 ? -10.868 3.798 3.197 1.00 97.00 90 VAL A O 1
ATOM 664 N N . PRO A 1 91 ? -13.088 3.437 3.169 1.00 96.12 91 PRO A N 1
ATOM 665 C CA . PRO A 1 91 ? -13.386 4.684 2.475 1.00 96.12 91 PRO A CA 1
ATOM 666 C C . PRO A 1 91 ? -12.873 5.900 3.247 1.00 96.12 91 PRO A C 1
ATOM 668 O O . PRO A 1 91 ? -13.043 5.967 4.469 1.00 96.12 91 PRO A O 1
ATOM 671 N N . SER A 1 92 ? -12.324 6.892 2.548 1.00 95.56 92 SER A N 1
ATOM 672 C CA . SER A 1 92 ? -11.712 8.077 3.165 1.00 95.56 92 SER A CA 1
ATOM 673 C C . SER A 1 92 ? -12.668 8.814 4.111 1.00 95.56 92 SER A C 1
ATOM 675 O O . SER A 1 92 ? -12.270 9.260 5.186 1.00 95.56 92 SER A O 1
ATOM 677 N N . VAL A 1 93 ? -13.963 8.828 3.781 1.00 95.81 93 VAL A N 1
ATOM 678 C CA . VAL A 1 93 ? -15.036 9.429 4.594 1.00 95.81 93 VAL A CA 1
ATOM 679 C C . VAL A 1 93 ? -15.221 8.773 5.968 1.00 95.81 93 VAL A C 1
ATOM 681 O O . VAL A 1 93 ? -15.810 9.376 6.861 1.00 95.81 93 VAL A O 1
ATOM 684 N N . ARG A 1 94 ? -14.744 7.536 6.159 1.00 95.12 94 ARG A N 1
ATOM 685 C CA . ARG A 1 94 ? -14.821 6.795 7.430 1.00 95.12 94 ARG A CA 1
ATOM 686 C C . ARG A 1 94 ? -13.524 6.841 8.235 1.00 95.12 94 ARG A C 1
ATOM 688 O O . ARG A 1 94 ? -13.517 6.333 9.354 1.00 95.12 94 ARG A O 1
ATOM 695 N N . LEU A 1 95 ? -12.454 7.448 7.715 1.00 95.12 95 LEU A N 1
ATOM 696 C CA . LEU A 1 95 ? -11.157 7.465 8.395 1.00 95.12 95 LEU A CA 1
ATOM 697 C C . LEU A 1 95 ? -11.214 8.152 9.757 1.00 95.12 95 LEU A C 1
ATOM 699 O O . LEU A 1 95 ? -10.700 7.597 10.718 1.00 95.12 95 LEU A O 1
ATOM 703 N N . SER A 1 96 ? -11.897 9.293 9.877 1.00 95.75 96 SER A N 1
ATOM 704 C CA . SER A 1 96 ? -12.011 9.989 11.166 1.00 95.75 96 SER A CA 1
ATOM 705 C C . SER A 1 96 ? -12.687 9.119 12.231 1.00 95.75 96 SER A C 1
ATOM 707 O O . SER A 1 96 ? -12.246 9.074 13.374 1.00 95.75 96 SER A O 1
ATOM 709 N N . LEU A 1 97 ? -13.714 8.351 11.846 1.00 95.69 97 LEU A N 1
ATOM 710 C CA . LEU A 1 97 ? -14.383 7.415 12.754 1.00 95.69 97 LEU A CA 1
ATOM 711 C C . LEU A 1 97 ? -13.474 6.244 13.142 1.00 95.69 97 LEU A C 1
ATOM 713 O O . LEU A 1 97 ? -13.504 5.798 14.289 1.00 95.69 97 LEU A O 1
ATOM 717 N N . LEU A 1 98 ? -12.674 5.747 12.196 1.00 95.69 98 LEU A N 1
ATOM 718 C CA . LEU A 1 98 ? -11.684 4.707 12.456 1.00 95.69 98 LEU A CA 1
ATOM 719 C C . LEU A 1 98 ? -10.610 5.203 13.432 1.00 95.69 98 LEU A C 1
ATOM 721 O O . LEU A 1 98 ? -10.294 4.503 14.390 1.00 95.69 98 LEU A O 1
ATOM 725 N N . GLU A 1 99 ? -10.069 6.401 13.221 1.00 95.56 99 GLU A N 1
ATOM 726 C CA . GLU A 1 99 ? -9.064 7.011 14.096 1.00 95.56 99 GLU A CA 1
ATOM 727 C C . GLU A 1 99 ? -9.597 7.199 15.519 1.00 95.56 99 GLU A C 1
ATOM 729 O O . GLU A 1 99 ? -8.935 6.810 16.481 1.00 95.56 99 GLU A O 1
ATOM 734 N N . GLU A 1 100 ? -10.825 7.702 15.669 1.00 95.69 100 GLU A N 1
ATOM 735 C CA . GLU A 1 100 ? -11.476 7.810 16.976 1.00 95.69 100 GLU A CA 1
ATOM 736 C C . GLU A 1 100 ? -11.664 6.448 17.655 1.00 95.69 100 GLU A C 1
ATOM 738 O O . GLU A 1 100 ? -11.469 6.326 18.867 1.00 95.69 100 GLU A O 1
ATOM 743 N N . ALA A 1 101 ? -12.050 5.419 16.897 1.00 94.31 101 ALA A N 1
ATOM 744 C CA . ALA A 1 101 ? -12.231 4.070 17.424 1.00 94.31 101 ALA A CA 1
ATOM 745 C C . ALA A 1 101 ? -10.902 3.440 17.862 1.00 94.31 101 ALA A C 1
ATOM 747 O O . ALA A 1 101 ? -10.848 2.798 18.909 1.00 94.31 101 ALA A O 1
ATOM 748 N N . LEU A 1 102 ? -9.830 3.658 17.095 1.00 93.19 102 LEU A N 1
ATOM 749 C CA . LEU A 1 102 ? -8.480 3.212 17.440 1.00 93.19 102 LEU A CA 1
ATOM 750 C C . LEU A 1 102 ? -7.926 3.962 18.656 1.00 93.19 102 LEU A C 1
ATOM 752 O O . LEU A 1 102 ? -7.235 3.361 19.472 1.00 93.19 102 LEU A O 1
ATOM 756 N N . HIS A 1 103 ? -8.247 5.249 18.811 1.00 93.19 103 HIS A N 1
ATOM 757 C CA . HIS A 1 103 ? -7.806 6.041 19.960 1.00 93.19 103 HIS A CA 1
ATOM 758 C C . HIS A 1 103 ? -8.473 5.612 21.273 1.00 93.19 103 HIS A C 1
ATOM 760 O O . HIS A 1 103 ? -7.835 5.626 22.320 1.00 93.19 103 HIS A O 1
ATOM 766 N N . LYS A 1 104 ? -9.745 5.202 21.219 1.00 93.50 104 LYS A N 1
ATOM 767 C CA . LYS A 1 104 ? -10.507 4.697 22.377 1.00 93.50 104 LYS A CA 1
ATOM 768 C C . LYS A 1 104 ? -10.160 3.250 22.749 1.00 93.50 104 LYS A C 1
ATOM 770 O O . LYS A 1 104 ? -10.789 2.682 23.637 1.00 93.50 104 LYS A O 1
ATOM 775 N N . LEU A 1 105 ? -9.229 2.621 22.034 1.00 90.06 105 LEU A N 1
ATOM 776 C CA . LEU A 1 105 ? -8.885 1.223 22.230 1.00 90.06 105 LEU A CA 1
ATOM 777 C C . LEU A 1 105 ? -7.872 1.078 23.376 1.00 90.06 105 LEU A C 1
ATOM 779 O O . LEU A 1 105 ? -6.720 1.483 23.253 1.00 90.06 105 LEU A O 1
ATOM 783 N N . ASP A 1 106 ? -8.278 0.429 24.466 1.00 86.88 106 ASP A N 1
ATOM 784 C CA . ASP A 1 106 ? -7.412 0.225 25.640 1.00 86.88 106 ASP A CA 1
ATOM 785 C C . ASP A 1 106 ? -6.451 -0.972 25.502 1.00 86.88 106 ASP A C 1
ATOM 787 O O . ASP A 1 106 ? -5.616 -1.223 26.372 1.00 86.88 106 ASP A O 1
ATOM 791 N N . SER A 1 107 ? -6.558 -1.742 24.414 1.00 86.88 107 SER A N 1
ATOM 792 C CA . SER A 1 107 ? -5.768 -2.955 24.194 1.00 86.88 107 SER A CA 1
ATOM 793 C C . SER A 1 107 ? -4.838 -2.832 22.992 1.00 86.88 107 SER A C 1
ATOM 795 O O . SER A 1 107 ? -5.226 -2.370 21.923 1.00 86.88 107 SER A O 1
ATOM 797 N N . SER A 1 108 ? -3.608 -3.321 23.160 1.00 85.31 108 SER A N 1
ATOM 798 C CA . SER A 1 108 ? -2.614 -3.472 22.087 1.00 85.31 108 SER A CA 1
ATOM 799 C C . SER A 1 108 ? -2.636 -4.862 21.436 1.00 85.31 108 SER A C 1
ATOM 801 O O . SER A 1 108 ? -1.701 -5.210 20.715 1.00 85.31 108 SER A O 1
ATOM 803 N N . ASP A 1 109 ? -3.662 -5.678 21.695 1.00 92.00 109 ASP A N 1
ATOM 804 C CA . ASP A 1 109 ? -3.812 -6.984 21.050 1.00 92.00 109 ASP A CA 1
ATOM 805 C C . ASP A 1 109 ? -4.084 -6.810 19.540 1.00 92.00 109 ASP A C 1
ATOM 807 O O . ASP A 1 109 ? -5.098 -6.209 19.162 1.00 92.00 109 ASP A O 1
ATOM 811 N N . PRO A 1 110 ? -3.224 -7.350 18.654 1.00 90.69 110 PRO A N 1
ATOM 812 C CA . PRO A 1 110 ? -3.437 -7.286 17.214 1.00 90.69 110 PRO A CA 1
ATOM 813 C C . PRO A 1 110 ? -4.797 -7.831 16.759 1.00 90.69 110 PRO A C 1
ATOM 815 O O . PRO A 1 110 ? -5.348 -7.319 15.787 1.00 90.69 110 PRO A O 1
ATOM 818 N N . ALA A 1 111 ? -5.363 -8.836 17.433 1.00 92.31 111 ALA A N 1
ATOM 819 C CA . ALA A 1 111 ? -6.668 -9.379 17.055 1.00 92.31 111 ALA A CA 1
ATOM 820 C C . ALA A 1 111 ? -7.791 -8.343 17.239 1.00 92.31 111 ALA A C 1
ATOM 822 O O . ALA A 1 111 ? -8.656 -8.199 16.376 1.00 92.31 111 ALA A O 1
ATOM 823 N N . ILE A 1 112 ? -7.735 -7.569 18.326 1.00 93.38 112 ILE A N 1
ATOM 824 C CA . ILE A 1 112 ? -8.719 -6.522 18.633 1.00 93.38 112 ILE A CA 1
ATOM 825 C C . ILE A 1 112 ? -8.553 -5.334 17.681 1.00 93.38 112 ILE A C 1
ATOM 827 O O . ILE A 1 112 ? -9.547 -4.778 17.208 1.00 93.38 112 ILE A O 1
ATOM 831 N N . VAL A 1 113 ? -7.308 -4.973 17.353 1.00 93.94 113 VAL A N 1
ATOM 832 C CA . VAL A 1 113 ? -7.018 -3.918 16.370 1.00 93.94 113 VAL A CA 1
ATOM 833 C C . VAL A 1 113 ? -7.571 -4.303 14.996 1.00 93.94 113 VAL A C 1
ATOM 835 O O . VAL A 1 113 ? -8.285 -3.502 14.397 1.00 93.94 113 VAL A O 1
ATOM 838 N N . SER A 1 114 ? -7.329 -5.537 14.536 1.00 94.56 114 SER A N 1
ATOM 839 C CA . SER A 1 114 ? -7.883 -6.051 13.272 1.00 94.56 114 SER A CA 1
ATOM 840 C C . SER A 1 114 ? -9.407 -5.976 13.264 1.00 94.56 114 SER A C 1
ATOM 842 O O . SER A 1 114 ? -9.983 -5.316 12.408 1.00 94.56 114 SER A O 1
ATOM 844 N N . ALA A 1 115 ? -10.053 -6.537 14.292 1.00 94.56 115 ALA A N 1
ATOM 845 C CA . ALA A 1 115 ? -11.510 -6.547 14.405 1.00 94.56 115 ALA A CA 1
ATOM 846 C C . ALA A 1 115 ? -12.117 -5.135 14.478 1.00 94.56 115 ALA A C 1
ATOM 848 O O . ALA A 1 115 ? -13.275 -4.929 14.116 1.00 94.56 115 ALA A O 1
ATOM 849 N N . THR A 1 116 ? -11.361 -4.151 14.968 1.00 94.88 116 THR A N 1
ATOM 850 C CA . THR A 1 116 ? -11.787 -2.748 14.968 1.00 94.88 116 THR A CA 1
ATOM 851 C C . THR A 1 116 ? -11.715 -2.155 13.569 1.00 94.88 116 THR A C 1
ATOM 853 O O . THR A 1 116 ? -12.680 -1.525 13.149 1.00 94.88 116 THR A O 1
ATOM 856 N N . ILE A 1 117 ? -10.631 -2.395 12.827 1.00 95.69 117 ILE A N 1
ATOM 857 C CA . ILE A 1 117 ? -10.483 -1.928 11.440 1.00 95.69 117 ILE A CA 1
ATOM 858 C C . ILE A 1 117 ? -11.543 -2.580 10.540 1.00 95.69 117 ILE A C 1
ATOM 860 O O . ILE A 1 117 ? -12.182 -1.886 9.748 1.00 95.69 117 ILE A O 1
ATOM 864 N N . ASP A 1 118 ? -11.807 -3.876 10.722 1.00 95.06 118 ASP A N 1
ATOM 865 C CA . ASP A 1 118 ? -12.794 -4.645 9.953 1.00 95.06 118 ASP A CA 1
ATOM 866 C C . ASP A 1 118 ? -14.207 -4.048 10.011 1.00 95.06 118 ASP A C 1
ATOM 868 O O . ASP A 1 118 ? -14.926 -4.072 9.015 1.00 95.06 118 ASP A O 1
ATOM 872 N N . LYS A 1 119 ? -14.600 -3.430 11.134 1.00 94.94 119 LYS A N 1
ATOM 873 C CA . LYS A 1 119 ? -15.910 -2.758 11.270 1.00 94.94 119 LYS A CA 1
ATOM 874 C C . LYS A 1 119 ? -16.091 -1.583 10.308 1.00 94.94 119 LYS A C 1
ATOM 876 O O . LYS A 1 119 ? -17.223 -1.248 9.957 1.00 94.94 119 LYS A O 1
ATOM 881 N N . TYR A 1 120 ? -14.997 -0.934 9.923 1.00 94.75 120 TYR A N 1
ATOM 882 C CA . TYR A 1 120 ? -15.005 0.218 9.020 1.00 94.75 120 TYR A CA 1
ATOM 883 C C . TYR A 1 120 ? -14.599 -0.157 7.593 1.00 94.75 120 TYR A C 1
ATOM 885 O O . TYR A 1 120 ? -14.850 0.629 6.674 1.00 94.75 120 TYR A O 1
ATOM 893 N N . SER A 1 121 ? -14.015 -1.346 7.424 1.00 93.56 121 SER A N 1
ATOM 894 C CA . SER A 1 121 ? -13.569 -1.894 6.150 1.00 93.56 121 SER A CA 1
ATOM 895 C C . SER A 1 121 ? -14.738 -2.130 5.192 1.00 93.56 121 SER A C 1
ATOM 897 O O . SER A 1 121 ? -15.876 -2.391 5.594 1.00 93.56 121 SER A O 1
ATOM 899 N N . GLN A 1 122 ? -14.458 -2.017 3.902 1.00 92.00 122 GLN A N 1
ATOM 900 C CA . GLN A 1 122 ? -15.364 -2.372 2.818 1.00 92.00 122 GLN A CA 1
ATOM 901 C C . GLN A 1 122 ? -14.631 -3.268 1.831 1.00 92.00 122 GLN A C 1
ATOM 903 O O . GLN A 1 122 ? -13.417 -3.169 1.682 1.00 92.00 122 GLN A O 1
ATOM 908 N N . GLN A 1 123 ? -15.377 -4.132 1.145 1.00 85.88 123 GLN A N 1
ATOM 909 C CA . GLN A 1 123 ? -14.830 -4.964 0.083 1.00 85.88 123 GLN A CA 1
ATOM 910 C C . GLN A 1 123 ? -15.047 -4.245 -1.258 1.00 85.88 123 GLN A C 1
ATOM 912 O O . GLN A 1 123 ? -16.184 -4.196 -1.736 1.00 85.88 123 GLN A O 1
ATOM 917 N N . PRO A 1 124 ? -14.010 -3.609 -1.829 1.00 83.75 124 PRO A N 1
ATOM 918 C CA . PRO A 1 124 ? -14.135 -2.916 -3.104 1.00 83.75 124 PRO A CA 1
ATOM 919 C C . PRO A 1 124 ? -14.247 -3.899 -4.277 1.00 83.75 124 PRO A C 1
ATOM 921 O O . PRO A 1 124 ? -13.765 -5.030 -4.207 1.00 83.75 124 PRO A O 1
ATOM 924 N N . TYR A 1 125 ? -14.848 -3.439 -5.376 1.00 80.62 125 TYR A N 1
ATOM 925 C CA . TYR A 1 125 ? -14.836 -4.144 -6.659 1.00 80.62 125 TYR A CA 1
ATOM 926 C C . TYR A 1 125 ? -13.623 -3.708 -7.486 1.00 80.62 125 TYR A C 1
ATOM 928 O O . TYR A 1 125 ? -13.326 -2.516 -7.570 1.00 80.62 125 TYR A O 1
ATOM 936 N N . LEU A 1 126 ? -12.951 -4.675 -8.112 1.00 76.19 126 LEU A N 1
ATOM 937 C CA . LEU A 1 126 ? -11.909 -4.422 -9.107 1.00 76.19 126 LEU A CA 1
ATOM 938 C C . LEU A 1 126 ? -12.517 -3.770 -10.352 1.00 76.19 126 LEU A C 1
ATOM 940 O O . LEU A 1 126 ? -13.570 -4.196 -10.830 1.00 76.19 126 LEU A O 1
ATOM 944 N N . LYS A 1 127 ? -11.842 -2.748 -10.877 1.00 76.44 127 LYS A N 1
ATOM 945 C CA . LYS A 1 127 ? -12.185 -2.140 -12.168 1.00 76.44 127 LYS A CA 1
ATOM 946 C C . LYS A 1 127 ? -11.693 -3.045 -13.302 1.00 76.44 127 LYS A C 1
ATOM 948 O O . LYS A 1 127 ? -10.701 -3.748 -13.138 1.00 76.44 127 LYS A O 1
ATOM 953 N N . GLU A 1 128 ? -12.366 -3.001 -14.452 1.00 63.25 128 GLU A N 1
ATOM 954 C CA . GLU A 1 128 ? -11.979 -3.780 -15.642 1.00 63.25 128 GLU A CA 1
ATOM 955 C C . GLU A 1 128 ? -10.628 -3.329 -16.241 1.00 63.25 128 GLU A C 1
ATOM 957 O O . GLU A 1 128 ? -9.932 -4.137 -16.848 1.00 63.25 128 GLU A O 1
ATOM 962 N N . GLU A 1 129 ? -10.222 -2.073 -16.011 1.00 63.34 129 GLU A N 1
ATOM 963 C CA . GLU A 1 129 ? -8.940 -1.489 -16.443 1.00 63.34 129 GLU A CA 1
ATOM 964 C C . GLU A 1 129 ? -7.980 -1.317 -15.252 1.00 63.34 129 GLU A C 1
ATOM 966 O O . GLU A 1 129 ? -7.641 -0.203 -14.852 1.00 63.34 129 GLU A O 1
ATOM 971 N N . SER A 1 130 ? -7.612 -2.436 -14.632 1.00 66.88 130 SER A N 1
ATOM 972 C CA . SER A 1 130 ? -6.625 -2.499 -13.547 1.00 66.88 130 SER A CA 1
ATOM 973 C C . SER A 1 130 ? -5.201 -2.627 -14.123 1.00 66.88 130 SER A C 1
ATOM 975 O O . SER A 1 130 ? -5.027 -3.258 -15.169 1.00 66.88 130 SER A O 1
ATOM 977 N N . ALA A 1 131 ? -4.220 -1.982 -13.486 1.00 58.16 131 ALA A N 1
ATOM 978 C CA . ALA A 1 131 ? -2.838 -1.792 -13.949 1.00 58.16 131 ALA A CA 1
ATOM 979 C C . ALA A 1 131 ? -1.944 -3.046 -13.937 1.00 58.16 131 ALA A C 1
ATOM 981 O O . ALA A 1 131 ? -2.182 -3.979 -13.135 1.00 58.16 131 ALA A O 1
#

InterPro domains:
  IPR032259 Enoyl-CoA hydratase/isomerase, HIBYL-CoA-H type [PTHR43176] (1-130)
  IPR045004 Enoyl-CoA hydratase/isomerase domain [PF16113] (1-128)

Radius of gyration: 14.77 Å; chains: 1; bounding box: 34×24×42 Å

Sequence (131 aa):
MATYCKPQVSILNGIVMGVGAGASIHGRFRVATENSVFAMPETGLGVFPDVGASYFLSRLQGFFGEYVGLTGARLDGVEMLVCGLATHFVPSVRLSLLEEALHKLDSSDPAIVSATIDKYSQQPYLKEESA

Organism: Carya illinoinensis (NCBI:txid32201)

Secondary structure (DSSP, 8-state):
-TT-SS--EEEE-SEEETHHHHHHHTSSEEEE-TT-EEE-GGGGGTS--TTTHHHHHTTSSTTHHHHHHHH---EEHHHHHHHTS-SEE--GGGHHHHHHHHHT-----HHHHHHHHHTT---PPPPSS--

pLDDT: mean 92.24, std 6.59, range [58.16, 97.5]